Protein AF-A0A821TQE1-F1 (afdb_monomer_lite)

Sequence (80 aa):
SFAGVVVAVVLFSDGSVTVVSFSGVPVADVSFTGVAVAVVSFSGVPVAVVSFTSIGVAVVSFSDGSVTVVSFSGVPVAVV

Structure (mmCIF, N/CA/C/O backbone):
data_AF-A0A821TQE1-F1
#
_entry.id   AF-A0A821TQE1-F1
#
loop_
_atom_site.group_PDB
_atom_site.id
_atom_site.type_symbol
_atom_site.label_atom_id
_atom_site.label_alt_id
_atom_site.label_comp_id
_atom_site.label_asym_id
_atom_site.label_entity_id
_atom_site.label_seq_id
_atom_site.pdbx_PDB_ins_code
_atom_site.Cartn_x
_atom_site.Cartn_y
_atom_site.Cartn_z
_atom_site.occupancy
_atom_site.B_iso_or_equiv
_atom_site.auth_seq_id
_atom_site.auth_comp_id
_atom_site.auth_asym_id
_atom_site.auth_atom_id
_atom_site.pdbx_PDB_model_num
ATOM 1 N N . SER A 1 1 ? 24.253 -6.840 -3.774 1.00 50.38 1 SER A N 1
ATOM 2 C CA . SER A 1 1 ? 23.385 -5.691 -4.092 1.00 50.38 1 SER A CA 1
ATOM 3 C C . SER A 1 1 ? 22.044 -6.233 -4.552 1.00 50.38 1 SER A C 1
ATOM 5 O O . SER A 1 1 ? 22.029 -7.181 -5.322 1.00 50.38 1 SER A O 1
ATOM 7 N N . PHE A 1 2 ? 20.925 -5.674 -4.089 1.00 54.66 2 PHE A N 1
ATOM 8 C CA . PHE A 1 2 ? 19.580 -6.038 -4.572 1.00 54.66 2 PHE A CA 1
ATOM 9 C C . PHE A 1 2 ? 19.193 -5.245 -5.834 1.00 54.66 2 PHE A C 1
ATOM 11 O O . PHE A 1 2 ? 18.022 -4.975 -6.079 1.00 54.66 2 PHE A O 1
ATOM 18 N N . ALA A 1 3 ? 20.188 -4.825 -6.624 1.00 58.59 3 ALA A N 1
ATOM 19 C CA . ALA A 1 3 ? 19.947 -4.081 -7.850 1.00 58.59 3 ALA A CA 1
ATOM 20 C C . ALA A 1 3 ? 19.163 -4.978 -8.820 1.00 58.59 3 ALA A C 1
ATOM 22 O O . ALA A 1 3 ? 19.655 -6.034 -9.210 1.00 58.59 3 ALA A O 1
ATOM 23 N N . GLY A 1 4 ? 17.935 -4.571 -9.155 1.00 69.12 4 GLY A N 1
ATOM 24 C CA . GLY A 1 4 ? 17.024 -5.334 -10.015 1.00 69.12 4 GLY A CA 1
ATOM 25 C C . GLY A 1 4 ? 16.044 -6.263 -9.288 1.00 69.12 4 GLY A C 1
ATOM 26 O O . GLY A 1 4 ? 15.325 -6.997 -9.958 1.00 69.12 4 GLY A O 1
ATOM 27 N N . VAL A 1 5 ? 15.982 -6.245 -7.952 1.00 80.31 5 VAL A N 1
ATOM 28 C CA . VAL A 1 5 ? 14.949 -6.989 -7.212 1.00 80.31 5 VAL A CA 1
ATOM 29 C C . VAL A 1 5 ? 13.654 -6.184 -7.171 1.00 80.31 5 VAL A C 1
ATOM 31 O O . VAL A 1 5 ? 13.656 -5.008 -6.813 1.00 80.31 5 VAL A O 1
ATOM 34 N N . VAL A 1 6 ? 12.552 -6.843 -7.525 1.00 86.06 6 VAL A N 1
ATOM 35 C CA . VAL A 1 6 ? 11.189 -6.310 -7.450 1.00 86.06 6 VAL A CA 1
ATOM 36 C C . VAL A 1 6 ? 10.403 -7.168 -6.471 1.00 86.06 6 VAL A C 1
ATOM 38 O O . VAL A 1 6 ? 10.450 -8.399 -6.542 1.00 86.06 6 VAL A O 1
ATOM 41 N N . VAL A 1 7 ? 9.667 -6.528 -5.568 1.00 90.69 7 VAL A N 1
ATOM 42 C CA . VAL A 1 7 ? 8.684 -7.225 -4.740 1.00 90.69 7 VAL A CA 1
ATOM 43 C C . VAL A 1 7 ? 7.417 -7.388 -5.567 1.00 90.69 7 VAL A C 1
ATOM 45 O O . VAL A 1 7 ? 6.824 -6.406 -6.004 1.00 90.69 7 VAL A O 1
ATOM 48 N N . ALA A 1 8 ? 7.003 -8.629 -5.810 1.00 93.56 8 ALA A N 1
ATOM 49 C CA . ALA A 1 8 ? 5.810 -8.877 -6.610 1.00 93.56 8 ALA A CA 1
ATOM 50 C C . ALA A 1 8 ? 4.543 -8.428 -5.869 1.00 93.56 8 ALA A C 1
ATOM 52 O O . ALA A 1 8 ? 3.765 -7.646 -6.399 1.00 93.56 8 ALA A O 1
ATOM 53 N N . VAL A 1 9 ? 4.346 -8.896 -4.634 1.00 94.88 9 VAL A N 1
ATOM 54 C CA . VAL A 1 9 ? 3.102 -8.664 -3.894 1.00 94.88 9 VAL A CA 1
ATOM 55 C C . VAL A 1 9 ? 3.392 -8.436 -2.416 1.00 94.88 9 VAL A C 1
ATOM 57 O O . VAL A 1 9 ? 4.180 -9.169 -1.815 1.00 94.88 9 VAL A O 1
ATOM 60 N N . VAL A 1 10 ? 2.707 -7.458 -1.822 1.00 94.50 10 VAL A N 1
ATOM 61 C CA . VAL A 1 10 ? 2.641 -7.246 -0.371 1.00 94.50 10 VAL A CA 1
ATOM 62 C C . VAL A 1 10 ? 1.179 -7.203 0.072 1.00 94.50 10 VAL A C 1
ATOM 64 O O . VAL A 1 10 ? 0.387 -6.423 -0.456 1.00 94.50 10 VAL A O 1
ATOM 67 N N . LEU A 1 11 ? 0.825 -8.033 1.056 1.00 94.94 11 LEU A N 1
ATOM 68 C CA . LEU A 1 11 ? -0.541 -8.167 1.563 1.00 94.94 11 LEU A CA 1
ATOM 69 C C . LEU A 1 11 ? -0.597 -7.811 3.051 1.00 94.94 11 LEU A C 1
ATOM 71 O O . LEU A 1 11 ? 0.119 -8.403 3.857 1.00 94.94 11 LEU A O 1
ATOM 75 N N . PHE A 1 12 ? -1.500 -6.902 3.413 1.00 93.44 12 PHE A N 1
ATOM 76 C CA . PHE A 1 12 ? -1.889 -6.629 4.794 1.00 93.44 12 PHE A CA 1
ATOM 77 C C . PHE A 1 12 ? -3.349 -7.014 4.967 1.00 93.44 12 PHE A C 1
ATOM 79 O O . PHE A 1 12 ? -4.215 -6.497 4.261 1.00 93.44 12 PHE A O 1
ATOM 86 N N . SER A 1 13 ? -3.611 -7.934 5.888 1.00 92.56 13 SER A N 1
ATOM 87 C CA . SER A 1 13 ? -4.961 -8.402 6.193 1.00 92.56 13 SER A CA 1
ATOM 88 C C . SER A 1 13 ? -5.146 -8.476 7.694 1.00 92.56 13 SER A C 1
ATOM 90 O O . SER A 1 13 ? -4.216 -8.904 8.369 1.00 92.56 13 SER A O 1
ATOM 92 N N . ASP A 1 14 ? -6.329 -8.079 8.158 1.00 87.56 14 ASP A N 1
ATOM 93 C CA . ASP A 1 14 ? -6.824 -8.231 9.528 1.00 87.56 14 ASP A CA 1
ATOM 94 C C . ASP A 1 14 ? -5.929 -7.624 10.633 1.00 87.56 14 ASP A C 1
ATOM 96 O O . ASP A 1 14 ? -4.785 -8.007 10.865 1.00 87.56 14 ASP A O 1
ATOM 100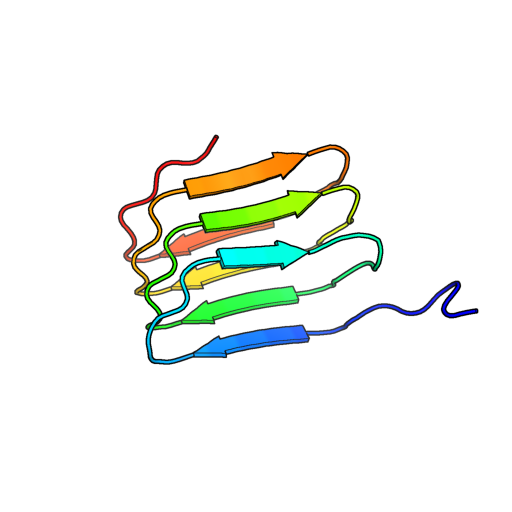 N N . GLY A 1 15 ? -6.483 -6.681 11.397 1.00 89.44 15 GLY A N 1
ATOM 101 C CA . GLY A 1 15 ? -5.832 -6.122 12.589 1.00 89.44 15 GLY A CA 1
ATOM 102 C C . GLY A 1 15 ? -5.534 -4.630 12.486 1.00 89.44 15 GLY A C 1
ATOM 103 O O . GLY A 1 15 ? -6.240 -3.887 11.803 1.00 89.44 15 GLY A O 1
ATOM 104 N N . SER A 1 16 ? -4.516 -4.172 13.217 1.00 89.94 16 SER A N 1
ATOM 105 C CA . SER A 1 16 ? -4.139 -2.760 13.265 1.00 89.94 16 SER A CA 1
ATOM 106 C C . SER A 1 16 ? -2.633 -2.554 13.149 1.00 89.94 16 SER A C 1
ATOM 108 O O . SER A 1 16 ? -1.828 -3.263 13.751 1.00 89.94 16 SER A O 1
ATOM 110 N N . VAL A 1 17 ? -2.260 -1.546 12.368 1.00 90.06 17 VAL A N 1
ATOM 111 C CA . VAL A 1 17 ? -0.881 -1.101 12.177 1.00 90.06 17 VAL A CA 1
ATOM 112 C C . VAL A 1 17 ? -0.857 0.413 12.321 1.00 90.06 17 VAL A C 1
ATOM 114 O O . VAL A 1 17 ? -1.713 1.118 11.803 1.00 90.06 17 VAL A O 1
ATOM 117 N N . THR A 1 18 ? 0.113 0.967 13.035 1.00 92.50 18 THR A N 1
ATOM 118 C CA . THR A 1 18 ? 0.220 2.427 13.148 1.00 92.50 18 THR A CA 1
ATOM 119 C C . THR A 1 18 ? 0.791 3.043 11.877 1.00 92.50 18 THR A C 1
ATOM 121 O O . THR A 1 18 ? 0.218 3.993 11.351 1.00 92.50 18 THR A O 1
ATOM 124 N N . VAL A 1 19 ? 1.894 2.503 11.359 1.00 93.25 19 VAL A N 1
ATOM 125 C CA . VAL A 1 19 ? 2.595 3.065 10.198 1.00 93.25 19 VAL A CA 1
ATOM 126 C C . VAL A 1 19 ? 3.056 1.957 9.260 1.00 93.25 19 VAL A C 1
ATOM 128 O O . VAL A 1 19 ? 3.629 0.965 9.708 1.00 93.25 19 VAL A O 1
ATOM 131 N N . VAL A 1 20 ? 2.851 2.162 7.960 1.00 93.00 20 VAL A N 1
ATOM 132 C CA . VAL A 1 20 ? 3.440 1.352 6.889 1.00 93.00 20 VAL A CA 1
ATOM 133 C C . VAL A 1 20 ? 4.204 2.270 5.941 1.00 93.00 20 VAL A C 1
ATOM 135 O O . VAL A 1 20 ? 3.645 3.239 5.430 1.00 93.00 20 VAL A O 1
ATOM 138 N N . SER A 1 21 ? 5.473 1.948 5.691 1.00 92.19 21 SER A N 1
ATOM 139 C CA . SER A 1 21 ? 6.351 2.746 4.833 1.00 92.19 21 SER A CA 1
ATOM 140 C C . SER A 1 21 ? 7.050 1.873 3.798 1.00 92.19 21 SER A C 1
ATOM 142 O O . SER A 1 21 ? 7.643 0.852 4.147 1.00 92.19 21 SER A O 1
ATOM 144 N N . PHE A 1 22 ? 7.030 2.311 2.542 1.00 89.94 22 PHE A N 1
ATOM 145 C CA . PHE A 1 22 ? 7.736 1.677 1.429 1.00 89.94 22 PHE A CA 1
ATOM 146 C C . PHE A 1 22 ? 8.795 2.622 0.866 1.00 89.94 22 PHE A C 1
ATOM 148 O O . PHE A 1 22 ? 8.488 3.774 0.553 1.00 89.94 22 PHE A O 1
ATOM 155 N N . SER A 1 23 ? 10.029 2.133 0.709 1.00 89.69 23 SER A N 1
ATOM 156 C CA . SER A 1 23 ? 11.121 2.904 0.109 1.00 89.69 23 SER A CA 1
ATOM 157 C C . SER A 1 23 ? 12.155 2.041 -0.615 1.00 89.69 23 SER A C 1
ATOM 159 O O . SER A 1 23 ? 12.425 0.900 -0.240 1.00 89.69 23 SER A O 1
ATOM 161 N N . GLY A 1 24 ? 12.740 2.599 -1.680 1.00 83.38 24 GLY A N 1
ATOM 162 C CA . GLY A 1 24 ? 13.951 2.093 -2.339 1.00 83.38 24 GLY A CA 1
ATOM 163 C C . GLY A 1 24 ? 13.827 0.811 -3.176 1.00 83.38 24 GLY A C 1
ATOM 164 O O . GLY A 1 24 ? 14.740 0.526 -3.949 1.00 83.38 24 GLY A O 1
ATOM 165 N N . VAL A 1 25 ? 12.734 0.047 -3.069 1.00 85.81 25 VAL A N 1
ATOM 166 C CA . VAL A 1 25 ? 12.537 -1.215 -3.809 1.00 85.81 25 VAL A CA 1
ATOM 167 C C . VAL A 1 25 ? 11.210 -1.188 -4.568 1.00 85.81 25 VAL A C 1
ATOM 169 O O . VAL A 1 25 ? 10.179 -1.067 -3.912 1.00 85.81 25 VAL A O 1
ATOM 172 N N . PRO A 1 26 ? 11.203 -1.339 -5.909 1.00 90.12 26 PRO A N 1
ATOM 173 C CA . PRO A 1 26 ? 9.975 -1.417 -6.697 1.00 90.12 26 PRO A CA 1
ATOM 174 C C . PRO A 1 26 ? 9.018 -2.497 -6.192 1.00 90.12 26 PRO A C 1
ATOM 176 O O . PRO A 1 26 ? 9.446 -3.619 -5.895 1.00 90.12 26 PRO A O 1
ATOM 179 N N . VAL A 1 27 ? 7.726 -2.178 -6.169 1.00 92.31 27 VAL A N 1
ATOM 180 C CA . VAL A 1 27 ? 6.667 -3.124 -5.796 1.00 92.31 27 VAL A CA 1
ATOM 181 C C . VAL A 1 27 ? 5.639 -3.194 -6.919 1.00 92.31 27 VAL A C 1
ATOM 183 O O . VAL A 1 27 ? 5.190 -2.160 -7.398 1.00 92.31 27 VAL A O 1
ATOM 186 N N . ALA A 1 28 ? 5.257 -4.383 -7.380 1.00 93.81 28 ALA A N 1
ATOM 187 C CA . ALA A 1 28 ? 4.192 -4.465 -8.380 1.00 93.81 28 ALA A CA 1
ATOM 188 C C . ALA A 1 28 ? 2.827 -4.194 -7.725 1.00 93.81 28 ALA A C 1
ATOM 190 O O . ALA A 1 28 ? 2.171 -3.217 -8.082 1.00 93.81 28 ALA A O 1
ATOM 191 N N . ASP A 1 29 ? 2.466 -4.962 -6.695 1.00 94.94 29 ASP A N 1
ATOM 192 C CA . ASP A 1 29 ? 1.165 -4.854 -6.031 1.00 94.94 29 ASP A CA 1
ATOM 193 C C . ASP A 1 29 ? 1.277 -4.715 -4.507 1.00 94.94 29 ASP A C 1
ATOM 195 O O . ASP A 1 29 ? 1.972 -5.480 -3.829 1.00 94.94 29 ASP A O 1
ATOM 199 N N . VAL A 1 30 ? 0.515 -3.773 -3.952 1.00 95.50 30 VAL A N 1
ATOM 200 C CA . VAL A 1 30 ? 0.284 -3.638 -2.509 1.00 95.50 30 VAL A CA 1
ATOM 201 C C . VAL A 1 30 ? -1.214 -3.645 -2.240 1.00 95.50 30 VAL A C 1
ATOM 203 O O . VAL A 1 30 ? -1.955 -2.840 -2.805 1.00 95.50 30 VAL A O 1
ATOM 206 N N . SER A 1 31 ? -1.673 -4.511 -1.338 1.00 95.44 31 SER A N 1
ATOM 207 C CA . SER A 1 31 ? -3.084 -4.542 -0.947 1.00 95.44 31 SER A CA 1
ATOM 208 C C . SER A 1 31 ? -3.284 -4.552 0.561 1.00 95.44 31 SER A C 1
ATOM 210 O O . SER A 1 31 ? -2.620 -5.301 1.282 1.00 95.44 31 SER A O 1
ATOM 212 N N . PHE A 1 32 ? -4.267 -3.779 1.006 1.00 94.25 32 PHE A N 1
ATOM 213 C CA . PHE A 1 32 ? -4.733 -3.705 2.382 1.00 94.25 32 PHE A CA 1
ATOM 214 C C . PHE A 1 32 ? -6.205 -4.116 2.432 1.00 94.25 32 PHE A C 1
ATOM 216 O O . PHE A 1 32 ? -7.036 -3.504 1.756 1.00 94.25 32 PHE A O 1
ATOM 223 N N . THR A 1 33 ? -6.531 -5.124 3.240 1.00 94.12 33 THR A N 1
ATOM 224 C CA . THR A 1 33 ? -7.899 -5.646 3.383 1.00 94.12 33 THR A CA 1
ATOM 225 C C . THR A 1 33 ? -8.264 -5.807 4.854 1.00 94.12 33 THR A C 1
ATOM 227 O O . THR A 1 33 ? -7.543 -6.466 5.592 1.00 94.12 33 THR A O 1
ATOM 230 N N . GLY A 1 34 ? -9.369 -5.214 5.315 1.00 90.69 34 GLY A N 1
ATOM 231 C CA . GLY A 1 34 ? -9.851 -5.438 6.691 1.00 90.69 34 GLY A CA 1
ATOM 232 C C . GLY A 1 34 ? -8.899 -4.966 7.804 1.00 90.69 34 GLY A C 1
ATOM 233 O O . GLY A 1 34 ? -8.982 -5.436 8.936 1.00 90.69 34 GLY A O 1
ATOM 234 N N . VAL A 1 35 ? -7.968 -4.063 7.492 1.00 88.25 35 VAL A N 1
ATOM 235 C CA . VAL A 1 35 ? -6.927 -3.579 8.409 1.00 88.25 35 VAL A CA 1
ATOM 236 C C . VAL A 1 35 ? -7.149 -2.105 8.750 1.00 88.25 35 VAL A C 1
ATOM 238 O O . VAL A 1 35 ? -7.576 -1.319 7.908 1.00 88.25 35 VAL A O 1
ATOM 241 N N . ALA A 1 36 ? -6.856 -1.702 9.982 1.00 89.88 36 ALA A N 1
ATOM 242 C CA . ALA A 1 36 ? -6.783 -0.293 10.360 1.00 89.88 36 ALA A CA 1
ATOM 243 C C . ALA A 1 36 ? -5.328 0.187 10.285 1.00 89.88 36 ALA A C 1
ATOM 245 O O . ALA A 1 36 ? -4.462 -0.383 10.950 1.00 89.88 36 ALA A O 1
ATOM 246 N N . VAL A 1 37 ? -5.053 1.234 9.504 1.00 90.56 37 VAL A N 1
ATOM 247 C CA . VAL A 1 37 ? -3.714 1.821 9.364 1.00 90.56 37 VAL A CA 1
ATOM 248 C C . VAL A 1 37 ? -3.761 3.320 9.610 1.00 90.56 37 VAL A C 1
ATOM 250 O O . VAL A 1 37 ? -4.498 4.017 8.932 1.00 90.56 37 VAL A O 1
ATOM 253 N N . ALA A 1 38 ? -2.982 3.875 10.540 1.00 91.12 38 ALA A N 1
ATOM 25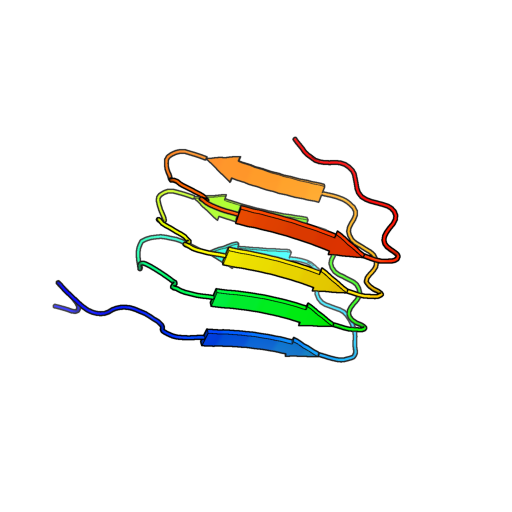4 C CA . ALA A 1 38 ? -3.023 5.333 10.715 1.00 91.12 38 ALA A CA 1
ATOM 255 C C . ALA A 1 38 ? -2.367 6.053 9.523 1.00 91.12 38 ALA A C 1
ATOM 257 O O . ALA A 1 38 ? -2.959 6.974 8.959 1.00 91.12 38 ALA A O 1
ATOM 258 N N . VAL A 1 39 ? -1.175 5.610 9.109 1.00 92.56 39 VAL A N 1
ATOM 259 C CA . VAL A 1 39 ? -0.411 6.240 8.021 1.00 92.56 39 VAL A CA 1
ATOM 260 C C . VAL A 1 39 ? 0.174 5.197 7.073 1.00 92.56 39 VAL A C 1
ATOM 262 O O . VAL A 1 39 ? 0.833 4.252 7.512 1.00 92.56 39 VAL A O 1
ATOM 265 N N . VAL A 1 40 ? -0.006 5.416 5.770 1.00 92.75 40 VAL A N 1
ATOM 266 C CA . VAL A 1 40 ? 0.693 4.691 4.700 1.00 92.75 40 VAL A CA 1
ATOM 267 C C . VAL A 1 40 ? 1.511 5.684 3.883 1.00 92.75 40 VAL A C 1
ATOM 269 O O . VAL A 1 40 ? 0.971 6.681 3.409 1.00 92.75 40 VAL A O 1
ATOM 272 N N . SER A 1 41 ? 2.804 5.416 3.707 1.00 92.38 41 SER A N 1
ATOM 273 C CA . SER A 1 41 ? 3.697 6.288 2.943 1.00 92.38 41 SER A CA 1
ATOM 274 C C . SER A 1 41 ? 4.531 5.518 1.925 1.00 92.38 41 SER A C 1
ATOM 276 O O . SER A 1 41 ? 5.115 4.474 2.226 1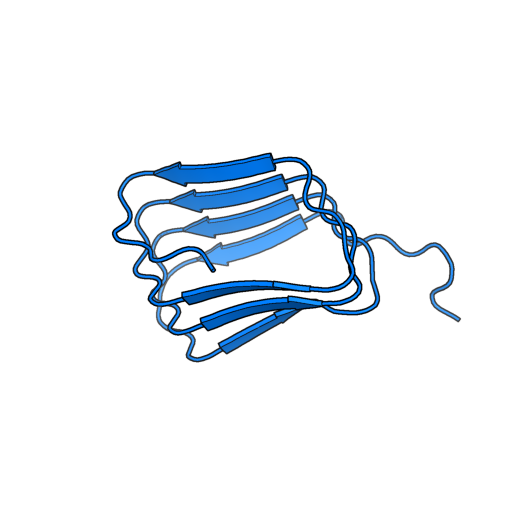.00 92.38 41 SER A O 1
ATOM 278 N N . PHE A 1 42 ? 4.616 6.070 0.721 1.00 91.00 42 PHE A N 1
ATOM 279 C CA . PHE A 1 42 ? 5.468 5.588 -0.357 1.00 91.00 42 PHE A CA 1
ATOM 280 C C . PHE A 1 42 ? 6.476 6.681 -0.696 1.00 91.00 42 PHE A C 1
ATOM 282 O O . PHE A 1 42 ? 6.076 7.768 -1.104 1.00 91.00 42 PHE A O 1
ATOM 289 N N . SER A 1 43 ? 7.771 6.409 -0.530 1.00 90.69 43 SER A N 1
ATOM 290 C CA . SER A 1 43 ? 8.829 7.390 -0.791 1.00 90.69 43 SER A CA 1
ATOM 291 C C . SER A 1 43 ? 9.950 6.805 -1.641 1.00 90.69 43 SER A C 1
ATOM 293 O O . SER A 1 43 ? 10.543 5.788 -1.275 1.00 90.69 43 SER A O 1
ATOM 295 N N . GLY A 1 44 ? 10.257 7.421 -2.785 1.00 88.12 44 GLY A N 1
ATOM 296 C CA . GLY A 1 44 ? 11.363 6.954 -3.629 1.00 88.12 44 GLY A CA 1
ATOM 297 C C . GLY A 1 44 ? 11.140 5.554 -4.209 1.00 88.12 44 GLY A C 1
ATOM 298 O O . GLY A 1 44 ? 12.104 4.822 -4.438 1.00 88.12 44 GLY A O 1
ATOM 299 N N . VAL A 1 45 ? 9.879 5.136 -4.369 1.00 87.75 45 VAL A N 1
ATOM 300 C CA . VAL A 1 45 ? 9.504 3.782 -4.788 1.00 87.75 45 VAL A CA 1
ATOM 301 C C . VAL A 1 45 ? 8.483 3.817 -5.929 1.00 87.75 45 VAL A C 1
ATOM 303 O O . VAL A 1 45 ? 7.454 4.479 -5.800 1.00 87.75 45 VAL A O 1
ATOM 306 N N . PRO A 1 46 ? 8.731 3.116 -7.050 1.00 90.06 46 PRO A N 1
ATOM 307 C CA . PRO A 1 46 ? 7.698 2.865 -8.041 1.00 90.06 46 PRO A CA 1
ATOM 308 C C . PRO A 1 46 ? 6.787 1.718 -7.581 1.00 90.06 46 PRO A C 1
ATOM 310 O O . PRO A 1 46 ? 7.269 0.634 -7.235 1.00 90.06 46 PRO A O 1
ATOM 313 N N . VAL A 1 47 ? 5.475 1.956 -7.609 1.00 91.75 47 VAL A N 1
ATOM 314 C CA . VAL A 1 47 ? 4.430 0.964 -7.340 1.00 91.75 47 VAL A CA 1
ATOM 315 C C . VAL A 1 47 ? 3.455 0.891 -8.513 1.00 91.75 47 VAL A C 1
ATOM 317 O O . VAL A 1 47 ? 2.950 1.916 -8.975 1.00 91.75 47 VAL A O 1
ATOM 320 N N . ALA A 1 48 ? 3.169 -0.304 -9.032 1.00 93.31 48 ALA A N 1
ATOM 321 C CA . ALA A 1 48 ? 2.202 -0.407 -10.126 1.00 93.31 48 ALA A CA 1
ATOM 322 C C . ALA A 1 48 ? 0.773 -0.222 -9.597 1.00 93.31 48 ALA A C 1
ATOM 324 O O . ALA A 1 48 ? 0.039 0.633 -10.095 1.00 93.31 48 ALA A O 1
ATOM 325 N N . VAL A 1 49 ? 0.400 -0.954 -8.548 1.00 94.56 49 VAL A N 1
ATOM 326 C CA . VAL A 1 49 ? -0.960 -0.941 -8.002 1.00 94.56 49 VAL A CA 1
ATOM 327 C C . VAL A 1 49 ? -0.944 -0.889 -6.478 1.00 94.56 49 VAL A C 1
ATOM 329 O O . VAL A 1 49 ? -0.244 -1.652 -5.811 1.00 94.56 49 VAL A O 1
ATOM 332 N N . VAL A 1 50 ? -1.780 -0.013 -5.922 1.00 94.19 50 VAL A N 1
ATOM 333 C CA . VAL A 1 50 ? -2.112 0.026 -4.496 1.00 94.19 50 VAL A CA 1
ATOM 334 C C . VAL A 1 50 ? -3.625 -0.091 -4.332 1.00 94.19 50 VAL A C 1
ATOM 336 O O . VAL A 1 50 ? -4.384 0.675 -4.929 1.00 94.19 50 VAL A O 1
ATOM 339 N N . SER A 1 51 ? -4.073 -1.043 -3.515 1.00 94.44 51 SER A N 1
ATOM 340 C CA . SER A 1 51 ? -5.497 -1.308 -3.287 1.00 94.44 51 SER A CA 1
ATOM 341 C C . SER A 1 51 ? -5.854 -1.313 -1.806 1.00 94.44 51 SER A C 1
ATOM 343 O O . SER A 1 51 ? -5.195 -1.961 -0.994 1.00 94.44 51 SER A O 1
ATOM 345 N N . PHE A 1 52 ? -6.941 -0.630 -1.466 1.00 92.62 52 PHE A N 1
ATOM 346 C CA . PHE A 1 52 ? -7.452 -0.501 -0.105 1.00 92.62 52 PHE A CA 1
ATOM 347 C C . PHE A 1 52 ? -8.922 -0.938 -0.056 1.00 92.62 52 PHE A C 1
ATOM 349 O O . PHE A 1 52 ? -9.780 -0.294 -0.663 1.00 92.62 52 PHE A O 1
ATOM 356 N N . THR A 1 53 ? -9.225 -2.019 0.668 1.00 92.88 53 THR A N 1
ATOM 357 C CA . THR A 1 53 ? -10.574 -2.614 0.729 1.00 92.88 53 THR A CA 1
ATOM 358 C C . THR A 1 53 ? -11.046 -2.807 2.165 1.00 92.88 53 THR A C 1
ATOM 360 O O . THR A 1 53 ? -10.415 -3.527 2.937 1.00 92.88 53 THR A O 1
ATOM 363 N N . SER A 1 54 ? -12.188 -2.215 2.523 1.00 89.50 54 SER A N 1
ATOM 364 C CA . 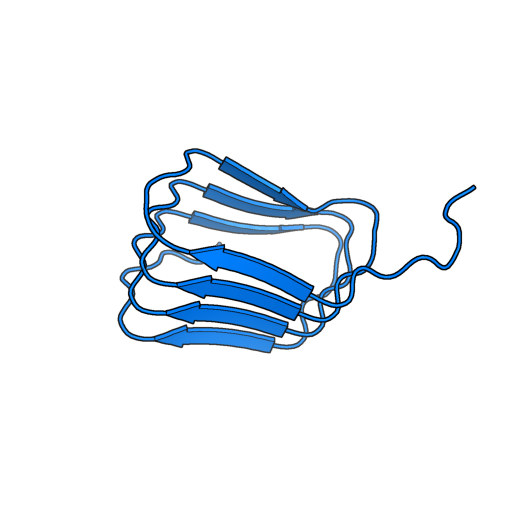SER A 1 54 ? -12.783 -2.350 3.865 1.00 89.50 54 SER A CA 1
ATOM 365 C C . SER A 1 54 ? -11.787 -2.026 4.987 1.00 89.50 54 SER A C 1
ATOM 367 O O . SER A 1 54 ? -11.665 -2.767 5.960 1.00 89.50 54 SER A O 1
ATOM 369 N N . ILE A 1 55 ? -11.026 -0.947 4.815 1.00 84.12 55 ILE A N 1
ATOM 370 C CA . ILE A 1 55 ? -9.996 -0.512 5.760 1.00 84.12 55 ILE A CA 1
ATOM 371 C C . ILE A 1 55 ? -10.378 0.801 6.447 1.00 84.12 55 ILE A C 1
ATOM 373 O O . ILE A 1 55 ? -11.224 1.548 5.956 1.00 84.12 55 ILE A O 1
ATOM 377 N N . GLY A 1 56 ? -9.696 1.120 7.545 1.00 85.12 56 GLY A N 1
ATOM 378 C CA . GLY A 1 56 ? -9.639 2.485 8.072 1.00 85.12 56 GLY A CA 1
ATOM 379 C C . GLY A 1 56 ? -8.245 3.056 7.855 1.00 85.12 56 GLY A C 1
ATOM 380 O O . GLY A 1 56 ? -7.305 2.525 8.442 1.00 85.12 56 GLY A O 1
ATOM 381 N N . VAL A 1 57 ? -8.098 4.112 7.044 1.00 86.06 57 VAL A N 1
ATOM 382 C CA . VAL A 1 57 ? -6.818 4.822 6.887 1.00 86.06 57 VAL A CA 1
ATOM 383 C C . VAL A 1 57 ? -6.961 6.324 7.044 1.00 86.06 57 VAL A C 1
ATOM 385 O O . VAL A 1 57 ? -7.784 6.948 6.383 1.00 86.06 57 VAL A O 1
ATOM 388 N N . ALA A 1 58 ? -6.155 6.913 7.931 1.00 87.19 58 ALA A N 1
ATOM 389 C CA . ALA A 1 58 ? -6.220 8.351 8.168 1.00 87.19 58 ALA A CA 1
ATOM 390 C C . ALA A 1 58 ? -5.445 9.132 7.102 1.00 87.19 58 ALA A C 1
ATOM 392 O O . ALA A 1 58 ? -5.948 10.141 6.617 1.00 87.19 58 ALA A O 1
ATOM 393 N N . VAL A 1 59 ? -4.249 8.666 6.728 1.00 89.62 59 VAL A N 1
ATOM 394 C CA . VAL A 1 59 ? -3.384 9.351 5.758 1.00 89.62 59 VAL A CA 1
ATOM 395 C C . VAL A 1 59 ? -2.725 8.357 4.808 1.00 89.62 59 VAL A C 1
ATOM 397 O O . VAL A 1 59 ? -2.129 7.369 5.244 1.00 89.62 59 VAL A O 1
ATOM 400 N N . VAL A 1 60 ? -2.773 8.670 3.513 1.00 90.50 60 VAL A N 1
ATOM 401 C CA . VAL A 1 60 ? -1.954 8.031 2.474 1.00 90.50 60 VAL A CA 1
ATOM 402 C C . VAL A 1 60 ? -1.137 9.112 1.773 1.00 90.50 60 VAL A C 1
ATOM 404 O O . VAL A 1 60 ? -1.727 10.081 1.297 1.00 90.50 60 VAL A O 1
ATOM 407 N N . SER A 1 61 ? 0.188 8.945 1.719 1.00 90.81 61 SER A N 1
ATOM 408 C CA . SER A 1 61 ? 1.107 9.901 1.091 1.00 90.81 61 SER A CA 1
ATOM 409 C C . SER A 1 61 ? 2.074 9.253 0.102 1.00 90.81 61 SER A C 1
ATOM 411 O O . SER A 1 61 ? 2.538 8.122 0.291 1.00 90.81 61 SER A O 1
ATOM 413 N N . PHE A 1 62 ? 2.413 10.008 -0.942 1.00 88.56 62 PHE A N 1
ATOM 414 C CA . PHE A 1 62 ? 3.354 9.605 -1.986 1.00 88.56 62 PHE A CA 1
ATOM 415 C C . PHE A 1 62 ? 4.401 10.708 -2.191 1.00 88.56 62 PHE A C 1
ATOM 417 O O . PHE A 1 62 ? 4.046 11.853 -2.461 1.00 88.56 62 PHE A O 1
ATOM 424 N N . SER A 1 63 ? 5.691 10.380 -2.082 1.00 89.12 63 SER A N 1
ATOM 425 C CA . SER A 1 63 ? 6.797 11.304 -2.368 1.00 89.12 63 SER A CA 1
ATOM 426 C C . SER A 1 63 ? 7.834 10.659 -3.282 1.00 89.12 63 SER A C 1
ATOM 428 O O . SER A 1 63 ? 8.149 9.478 -3.158 1.00 89.12 63 SER A O 1
ATOM 430 N N . ASP A 1 64 ? 8.383 11.444 -4.207 1.00 81.06 64 ASP A N 1
ATOM 431 C CA . ASP A 1 64 ? 9.589 11.104 -4.978 1.00 81.06 64 ASP A CA 1
ATOM 432 C C . ASP A 1 64 ? 9.572 9.723 -5.677 1.00 81.06 64 ASP A C 1
ATOM 434 O O . ASP A 1 64 ? 10.616 9.133 -5.944 1.00 81.06 64 ASP A O 1
ATOM 438 N N . GLY A 1 65 ? 8.385 9.200 -5.998 1.00 78.31 65 GLY A N 1
ATOM 439 C CA . GLY A 1 65 ? 8.145 7.905 -6.638 1.00 78.31 65 GLY A CA 1
ATOM 440 C C . GLY A 1 65 ? 6.935 7.963 -7.571 1.00 78.31 65 GLY A C 1
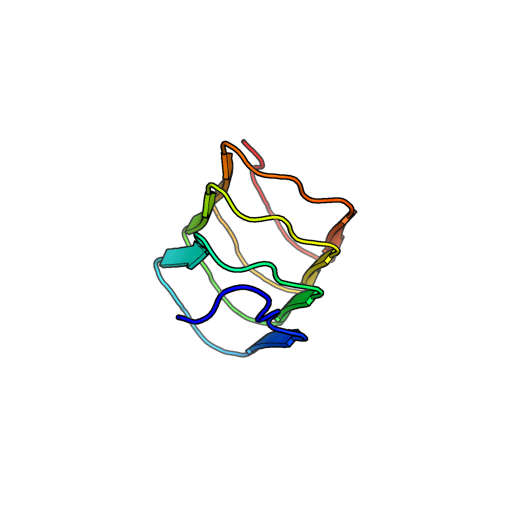ATOM 441 O O . GLY A 1 65 ? 6.308 9.011 -7.721 1.00 78.31 65 GLY A O 1
ATOM 442 N N . SER A 1 66 ? 6.601 6.847 -8.218 1.00 84.06 66 SER A N 1
ATOM 443 C CA . SER A 1 66 ? 5.426 6.755 -9.092 1.00 84.06 66 SER A CA 1
ATOM 444 C C . SER A 1 66 ? 4.461 5.697 -8.584 1.00 84.06 66 SER A C 1
ATOM 446 O O . SER A 1 66 ? 4.872 4.588 -8.263 1.00 84.06 66 SER A O 1
ATOM 448 N N . VAL A 1 67 ? 3.169 6.021 -8.545 1.00 87.31 67 VAL A N 1
ATOM 449 C CA . VAL A 1 67 ? 2.113 5.025 -8.346 1.00 87.31 67 VAL A CA 1
ATOM 450 C C . VAL A 1 67 ? 1.158 5.092 -9.518 1.00 87.31 67 VAL A C 1
ATOM 452 O O . VAL A 1 67 ? 0.627 6.157 -9.821 1.00 87.31 67 VAL A O 1
ATOM 455 N N . THR A 1 68 ? 0.997 3.970 -10.220 1.00 90.56 68 THR A N 1
ATOM 456 C CA . THR A 1 68 ? 0.231 3.966 -11.478 1.00 90.56 68 THR A CA 1
ATOM 457 C C . THR A 1 68 ? -1.264 3.895 -11.204 1.00 90.56 68 THR A C 1
ATOM 459 O O . THR A 1 68 ? -2.044 4.611 -11.828 1.00 90.56 68 THR A O 1
ATOM 462 N N . VAL A 1 69 ? -1.668 3.050 -10.255 1.00 91.38 69 VAL A N 1
ATOM 463 C CA . VAL A 1 69 ? -3.067 2.866 -9.869 1.00 91.38 69 VAL A CA 1
ATOM 464 C C . VAL A 1 69 ? -3.193 2.891 -8.354 1.00 91.38 69 VAL A C 1
ATOM 466 O O . VAL A 1 69 ? -2.484 2.172 -7.651 1.00 91.38 69 VAL A O 1
ATOM 469 N N . VAL A 1 70 ? -4.149 3.678 -7.862 1.00 91.06 70 VAL A N 1
ATOM 470 C CA . VAL A 1 70 ? -4.593 3.649 -6.466 1.00 91.06 70 VAL A CA 1
ATOM 471 C C . VAL A 1 70 ? -6.099 3.425 -6.449 1.00 91.06 70 VAL A C 1
ATOM 473 O O . VAL A 1 70 ? -6.840 4.152 -7.111 1.00 91.06 70 VAL A O 1
ATOM 476 N N . SER A 1 71 ? -6.555 2.420 -5.704 1.00 91.50 71 SER A N 1
ATOM 477 C CA . SER A 1 71 ? -7.976 2.097 -5.568 1.00 91.50 71 SER A CA 1
ATOM 478 C C . SER A 1 71 ? -8.412 2.053 -4.104 1.00 91.50 71 SER A C 1
ATOM 480 O O . SER A 1 71 ? -7.705 1.534 -3.240 1.00 91.50 71 SER A O 1
ATOM 482 N N . PHE A 1 72 ? -9.599 2.601 -3.835 1.00 90.06 72 PHE A N 1
ATOM 483 C CA . PHE A 1 72 ? -10.232 2.604 -2.518 1.00 90.06 72 PHE A CA 1
ATOM 484 C C . PHE A 1 72 ? -11.658 2.066 -2.640 1.00 90.06 72 PHE A C 1
ATOM 486 O O . PHE A 1 72 ? -12.431 2.542 -3.471 1.00 90.06 72 PHE A O 1
ATOM 493 N N . SER A 1 73 ? -12.018 1.097 -1.800 1.00 89.69 73 SER A N 1
ATOM 494 C CA . SER A 1 73 ? -13.358 0.507 -1.762 1.00 89.69 73 SER A CA 1
ATOM 495 C C . SER A 1 73 ? -13.833 0.320 -0.324 1.00 89.69 73 SER A C 1
ATOM 497 O O . SER A 1 73 ? -13.222 -0.417 0.451 1.00 89.69 73 SER A O 1
ATOM 499 N N . GLY A 1 74 ? -14.926 0.996 0.043 1.00 81.69 74 GLY A N 1
ATOM 500 C CA . GLY A 1 74 ? -15.497 0.915 1.392 1.00 81.69 74 GLY A CA 1
ATOM 501 C C . GLY A 1 74 ? -14.621 1.552 2.478 1.00 81.69 74 GLY A C 1
ATOM 502 O O . GLY A 1 74 ? -14.525 1.003 3.570 1.00 81.69 74 GLY A O 1
ATOM 503 N N . VAL A 1 75 ? -13.963 2.679 2.174 1.00 72.00 75 VAL A N 1
ATOM 504 C CA . VAL A 1 75 ? -12.959 3.322 3.044 1.00 72.00 75 VAL A CA 1
ATOM 505 C C . VAL A 1 75 ? -13.239 4.823 3.218 1.00 72.00 75 VAL A C 1
ATOM 507 O O . VAL A 1 75 ? -13.388 5.515 2.211 1.00 72.00 75 VAL A O 1
ATOM 510 N N . PRO A 1 76 ? -13.234 5.371 4.449 1.00 69.00 76 PRO A N 1
ATOM 511 C CA . PRO A 1 76 ? -13.009 6.796 4.678 1.00 69.00 76 PRO A CA 1
ATOM 512 C C . PRO A 1 76 ? -11.497 7.084 4.645 1.00 69.00 76 PRO A C 1
ATOM 514 O O . PRO A 1 76 ? 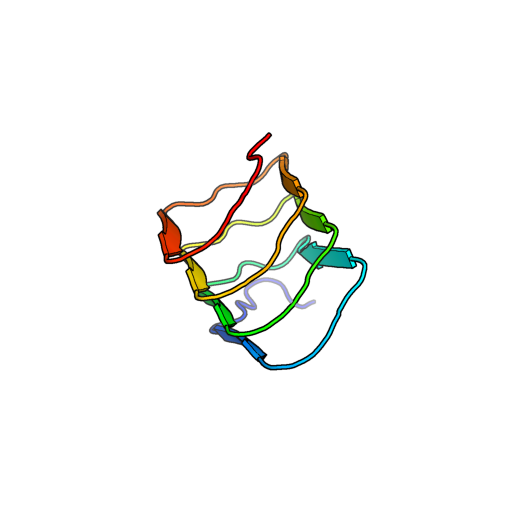-10.766 6.588 5.499 1.00 69.00 76 PRO A O 1
ATOM 517 N N . VAL A 1 77 ? -11.018 7.849 3.656 1.00 70.81 77 VAL A N 1
ATOM 518 C CA . VAL A 1 77 ? -9.588 8.184 3.486 1.00 70.81 77 VAL A CA 1
ATOM 519 C C . VAL A 1 77 ? -9.385 9.670 3.197 1.00 70.81 77 VAL A C 1
ATOM 521 O O . VAL A 1 77 ? -10.151 10.268 2.440 1.00 70.81 77 VAL A O 1
ATOM 524 N N . ALA A 1 78 ? -8.320 10.249 3.758 1.00 70.25 78 ALA A N 1
ATOM 525 C CA . ALA A 1 78 ? -7.735 11.498 3.283 1.00 70.25 78 ALA A CA 1
ATOM 526 C C . ALA A 1 78 ? -6.445 11.192 2.501 1.00 70.25 78 ALA A C 1
ATOM 528 O O . ALA A 1 78 ? -5.519 10.568 3.025 1.00 70.25 78 ALA A O 1
ATOM 529 N N . VAL A 1 79 ? -6.405 11.608 1.234 1.00 71.50 79 VAL A N 1
ATOM 530 C CA . VAL A 1 79 ? -5.245 11.448 0.342 1.00 71.50 79 VAL A CA 1
ATOM 531 C C . VAL A 1 79 ? -4.519 12.789 0.259 1.00 71.50 79 VAL A C 1
ATOM 533 O O . VAL A 1 79 ? -5.179 13.805 0.026 1.00 71.50 79 VAL A O 1
ATOM 536 N N . VAL A 1 80 ? -3.196 12.790 0.472 1.00 69.69 80 VAL A N 1
ATOM 537 C CA . VAL A 1 80 ? -2.349 14.000 0.486 1.00 69.69 80 VAL A CA 1
ATOM 538 C C . VAL A 1 80 ? -1.115 13.814 -0.385 1.00 69.69 80 VAL A C 1
ATOM 540 O O . VAL A 1 80 ? -0.474 12.743 -0.282 1.00 69.69 80 VAL A O 1
#

Secondary structure (DSSP, 8-state):
--TT--EEEEEEEEEEEEEEEEESS-EEEEEEEEEEEEEEEEES--EEEEEEES-EEEEEEEESS-EEEEEEES---EE-

pLDDT: mean 87.14, std 9.26, range [50.38, 95.5]

Foldseek 3Di:
DCVPDEAEEDEAEAEEDAEAEAADHEYAEYEYENYEYAEYEYENYEYAEYEYYCYEYEEYYYYNYDYNYYYYYNYDYDYD

Radius of gyration: 12.12 Å; chains: 1; bounding box: 39×23×25 Å